Protein AF-A0A7S0XY64-F1 (afdb_monomer)

Solvent-accessible surface area (backbone atoms only — not comparable to full-atom values): 8458 Å² total; per-residue (Å²): 114,66,65,61,50,50,55,51,22,53,49,24,44,53,50,13,52,52,28,43,76,71,69,38,49,71,63,11,52,52,25,44,51,53,20,48,57,43,38,53,52,54,46,51,51,32,74,78,32,62,84,80,46,56,71,66,57,49,31,49,38,28,30,54,50,12,49,52,15,36,55,46,49,68,43,56,73,80,51,40,57,55,34,46,76,72,70,48,81,43,42,50,70,58,11,52,53,28,20,53,56,13,34,72,61,77,39,92,51,10,64,57,25,45,50,53,51,48,45,41,64,69,49,47,24,68,77,68,71,48,82,73,60,81,66,54,60,55,52,56,50,48,54,51,51,54,48,49,73,76,46,85,87,60,88,86,82,120

Nearest PDB structures (foldseek):
  8e0l-assembly1_C  TM=4.670E-01  e=6.189E-01  synthetic construct
  8e0o-assembly1_A  TM=4.838E-01  e=7.352E+00  synthetic construct

Foldseek 3Di:
DLVVLLVQLVVLQVVLVVCVVVVNNVSSVVSPLSSQVSLVVVVVVCVVPVVVDDLLVLLSSLQSLLVQLCVLVLDPPVVVVVCVVSVDDRDNVSSLVSLLVSLVSPHPCNVVSLVVLCCCVPPVCVVVVNDDDPCSVVSNVVSVVVVCVVDVDDPPPD

Structure (mmCIF, N/CA/C/O backbone):
data_AF-A0A7S0XY64-F1
#
_entry.id   AF-A0A7S0XY64-F1
#
loop_
_atom_site.group_PDB
_atom_site.id
_atom_site.type_symbol
_atom_site.label_atom_id
_atom_site.label_alt_id
_atom_site.label_comp_id
_atom_site.label_asym_id
_atom_site.label_entity_id
_atom_site.label_seq_id
_atom_site.pdbx_PDB_ins_code
_atom_site.Cartn_x
_atom_site.Cartn_y
_atom_site.Cartn_z
_atom_site.occupancy
_atom_site.B_iso_or_equiv
_atom_site.auth_seq_id
_atom_site.auth_comp_id
_atom_site.auth_asym_id
_atom_site.auth_atom_id
_atom_site.pdbx_PDB_model_num
ATOM 1 N N . ARG A 1 1 ? 1.138 -2.682 -21.059 1.00 71.38 1 ARG A N 1
ATOM 2 C CA . ARG A 1 1 ? -0.057 -3.383 -20.493 1.00 71.38 1 ARG A CA 1
ATOM 3 C C . ARG A 1 1 ? -0.042 -3.338 -18.967 1.00 71.38 1 ARG A C 1
ATOM 5 O O . ARG A 1 1 ? -1.095 -3.112 -18.395 1.00 71.38 1 ARG A O 1
ATOM 12 N N . ILE A 1 2 ? 1.126 -3.501 -18.333 1.00 83.12 2 ILE A N 1
ATOM 13 C CA . ILE A 1 2 ? 1.306 -3.426 -16.873 1.00 83.12 2 ILE A CA 1
ATOM 14 C C . ILE A 1 2 ? 0.994 -2.023 -16.322 1.00 83.12 2 ILE A C 1
ATOM 16 O O . ILE A 1 2 ? 0.366 -1.922 -15.275 1.00 83.12 2 ILE A O 1
ATOM 20 N N . ASP A 1 3 ? 1.323 -0.955 -17.060 1.00 83.62 3 ASP A N 1
ATOM 21 C CA . ASP A 1 3 ? 1.037 0.432 -16.647 1.00 83.62 3 ASP A CA 1
ATOM 22 C C . ASP A 1 3 ? -0.462 0.659 -16.411 1.00 83.62 3 ASP A C 1
ATOM 24 O O . ASP A 1 3 ? -0.868 1.189 -15.383 1.00 83.62 3 ASP A O 1
ATOM 28 N N . TYR A 1 4 ? -1.302 0.178 -17.335 1.00 86.44 4 TYR A N 1
AT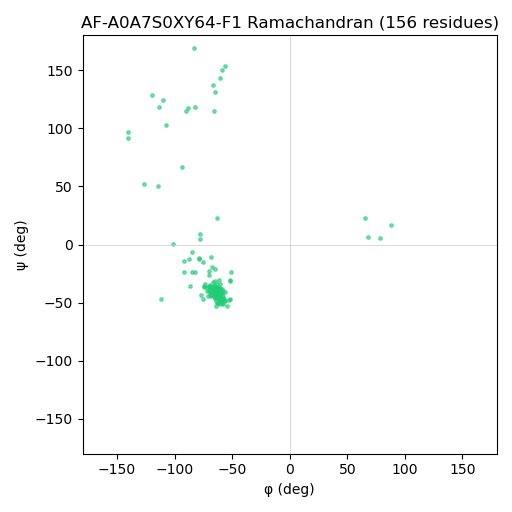OM 29 C CA . TYR A 1 4 ? -2.760 0.257 -17.214 1.00 86.44 4 TYR A CA 1
ATOM 30 C C . TYR A 1 4 ? -3.278 -0.489 -15.976 1.00 86.44 4 TYR A C 1
ATOM 32 O O . TYR A 1 4 ? -4.155 0.012 -15.275 1.00 86.44 4 TYR A O 1
ATOM 40 N N . THR A 1 5 ? -2.722 -1.669 -15.691 1.00 86.75 5 THR A N 1
ATOM 41 C CA . THR A 1 5 ? -3.076 -2.457 -14.503 1.00 86.75 5 THR A CA 1
ATOM 42 C C . THR A 1 5 ? -2.779 -1.687 -13.219 1.00 86.75 5 THR A C 1
ATOM 44 O O . THR A 1 5 ? -3.583 -1.711 -12.290 1.00 86.75 5 THR A O 1
ATOM 47 N N . LEU A 1 6 ? -1.655 -0.973 -13.178 1.00 85.56 6 LEU A N 1
ATOM 48 C CA . LEU A 1 6 ? -1.262 -0.181 -12.018 1.00 85.56 6 LEU A CA 1
ATOM 49 C C . LEU A 1 6 ? -2.139 1.056 -11.829 1.00 85.56 6 LEU A C 1
ATOM 51 O O . LEU A 1 6 ? -2.645 1.279 -10.735 1.00 85.56 6 LEU A O 1
ATOM 55 N N . VAL A 1 7 ? -2.419 1.784 -12.912 1.00 88.62 7 VAL A N 1
ATOM 56 C CA . VAL A 1 7 ? -3.343 2.929 -12.883 1.00 88.62 7 VAL A CA 1
ATOM 57 C C . VAL A 1 7 ? -4.745 2.491 -12.441 1.00 88.62 7 VAL A C 1
ATOM 59 O O . VAL A 1 7 ? -5.416 3.190 -11.684 1.00 88.62 7 VAL A O 1
ATOM 62 N N . SER A 1 8 ? -5.191 1.308 -12.869 1.00 87.06 8 SER A N 1
ATOM 63 C CA . SER A 1 8 ? -6.441 0.707 -12.394 1.00 87.06 8 SER A CA 1
ATOM 64 C C . SER A 1 8 ? -6.399 0.374 -10.899 1.00 87.06 8 SER A C 1
ATOM 66 O O . SER A 1 8 ? -7.406 0.572 -10.216 1.00 87.06 8 SER A O 1
ATOM 68 N N . ALA A 1 9 ? -5.268 -0.106 -10.378 1.00 88.06 9 ALA A N 1
ATOM 69 C CA . ALA A 1 9 ? -5.102 -0.381 -8.953 1.00 88.06 9 ALA A CA 1
ATOM 70 C C . ALA A 1 9 ? -5.180 0.908 -8.115 1.00 88.06 9 ALA A C 1
ATOM 72 O O . ALA A 1 9 ? -5.931 0.949 -7.138 1.00 88.06 9 ALA A O 1
ATOM 73 N N . ASP A 1 10 ? -4.509 1.980 -8.549 1.00 85.88 10 ASP A N 1
ATOM 74 C CA . ASP A 1 10 ? -4.583 3.306 -7.919 1.00 85.88 10 ASP A CA 1
ATOM 75 C C . ASP A 1 10 ? -6.015 3.867 -7.948 1.00 85.88 10 ASP A C 1
ATOM 77 O O . ASP A 1 10 ? -6.518 4.391 -6.950 1.00 85.88 10 ASP A O 1
ATOM 81 N N . ALA A 1 11 ? -6.728 3.693 -9.066 1.00 88.50 11 ALA A N 1
ATOM 82 C CA . ALA A 1 11 ? -8.127 4.096 -9.181 1.00 88.50 11 ALA A CA 1
ATOM 83 C C . ALA A 1 11 ? -9.036 3.324 -8.208 1.00 88.50 11 ALA A C 1
ATOM 85 O O . ALA A 1 11 ? -9.950 3.907 -7.619 1.00 88.50 11 ALA A O 1
ATOM 86 N N . HIS A 1 12 ? -8.780 2.030 -7.987 1.00 88.94 12 HIS A N 1
ATOM 87 C CA . HIS A 1 12 ? -9.489 1.253 -6.970 1.00 88.94 12 HIS A CA 1
ATOM 88 C C . HIS A 1 12 ? -9.167 1.726 -5.549 1.00 88.94 12 HIS A C 1
ATOM 90 O O . HIS A 1 12 ? -10.085 1.781 -4.731 1.00 88.94 12 HIS A O 1
ATOM 96 N N . LEU A 1 13 ? -7.927 2.128 -5.253 1.00 86.94 13 LEU A N 1
ATOM 97 C CA . LEU A 1 13 ? -7.563 2.730 -3.965 1.00 86.94 13 LEU A CA 1
ATOM 98 C C . LEU A 1 13 ? -8.300 4.052 -3.728 1.00 86.94 13 LEU A C 1
ATOM 100 O O . LEU A 1 13 ? -8.959 4.212 -2.701 1.00 86.94 13 LEU A O 1
ATOM 104 N N . MET A 1 14 ? -8.270 4.969 -4.696 1.00 88.44 14 MET A N 1
ATOM 105 C CA . MET A 1 14 ? -9.003 6.239 -4.622 1.00 88.44 14 MET A CA 1
ATOM 106 C C . MET A 1 14 ? -10.512 6.010 -4.497 1.00 88.44 14 MET A C 1
ATOM 108 O O . MET A 1 14 ? -11.185 6.632 -3.672 1.00 88.44 14 MET A O 1
ATOM 112 N N . GLY A 1 15 ? -11.044 5.064 -5.272 1.00 86.19 15 GLY A N 1
ATOM 113 C CA . GLY A 1 15 ? -12.432 4.636 -5.181 1.00 86.19 15 GLY A CA 1
ATOM 114 C C . GLY A 1 15 ? -12.765 4.070 -3.803 1.00 86.19 15 GLY A C 1
ATOM 115 O O . GLY A 1 15 ? -13.818 4.381 -3.257 1.00 86.19 15 GLY A O 1
ATOM 116 N N . ALA A 1 16 ? -11.882 3.272 -3.204 1.00 87.81 16 ALA A N 1
ATOM 117 C CA . ALA A 1 16 ? -12.069 2.758 -1.855 1.00 87.81 16 ALA A CA 1
ATOM 118 C C . ALA A 1 16 ? -12.067 3.873 -0.810 1.00 87.81 16 ALA A C 1
ATOM 120 O O . ALA A 1 16 ? -12.968 3.909 0.025 1.00 87.81 16 ALA A O 1
ATOM 121 N N . MET A 1 17 ? -11.108 4.800 -0.884 1.00 87.50 17 MET A N 1
ATOM 122 C CA . MET A 1 17 ? -11.040 5.964 0.003 1.00 87.50 17 MET A CA 1
ATOM 123 C C . MET A 1 17 ? -12.335 6.769 -0.060 1.00 87.50 17 MET A C 1
ATOM 125 O O . MET A 1 17 ? -12.944 7.033 0.974 1.00 87.50 17 MET A O 1
ATOM 129 N N . MET A 1 18 ? -12.810 7.073 -1.270 1.00 88.94 18 MET A N 1
ATOM 130 C CA . MET A 1 18 ? -14.065 7.793 -1.469 1.00 88.94 18 MET A CA 1
ATOM 131 C C . MET A 1 18 ? -15.259 7.030 -0.878 1.00 88.94 18 MET A C 1
ATOM 133 O O . MET A 1 18 ? -16.079 7.611 -0.175 1.00 88.94 18 MET A O 1
ATOM 137 N N . GLN A 1 19 ? -15.350 5.716 -1.101 1.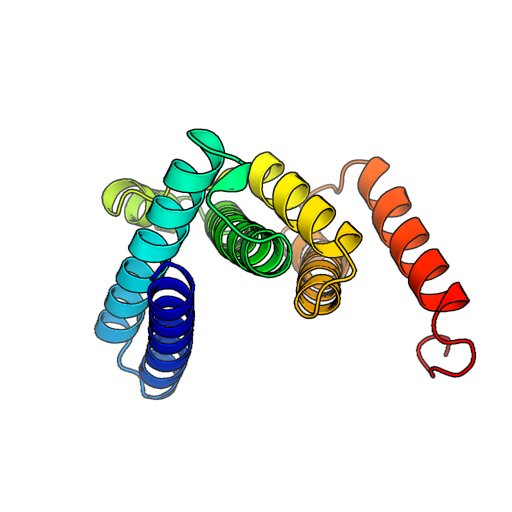00 87.19 19 GLN A N 1
ATOM 138 C CA . GLN A 1 19 ? -16.439 4.896 -0.554 1.00 87.19 19 GLN A CA 1
ATOM 139 C C . GLN A 1 19 ? -16.405 4.819 0.977 1.00 87.19 19 GLN A C 1
ATOM 141 O O . GLN A 1 19 ? -17.461 4.849 1.603 1.00 87.19 19 GLN A O 1
ATOM 146 N N . MET A 1 20 ? -15.221 4.766 1.590 1.00 85.12 20 MET A N 1
ATOM 147 C CA . MET A 1 20 ? -15.080 4.789 3.048 1.00 85.12 20 MET A CA 1
ATOM 148 C C . MET A 1 20 ? -15.473 6.145 3.643 1.00 85.12 20 MET A C 1
ATOM 150 O O . MET A 1 20 ? -16.179 6.171 4.649 1.00 85.12 20 MET A O 1
ATOM 154 N N . ILE A 1 21 ? -15.087 7.258 3.006 1.00 87.56 21 ILE A N 1
ATOM 155 C CA . ILE A 1 21 ? -15.487 8.616 3.421 1.00 87.56 21 ILE A CA 1
ATOM 156 C C . ILE A 1 21 ? -17.009 8.779 3.345 1.00 87.56 21 ILE A C 1
ATOM 158 O O . ILE A 1 21 ? -17.620 9.341 4.249 1.00 87.56 21 ILE A O 1
ATOM 162 N N . LEU A 1 22 ? -17.635 8.240 2.297 1.00 88.31 22 LEU A N 1
ATOM 163 C CA . LEU A 1 22 ? -19.086 8.277 2.096 1.00 88.31 22 LEU A CA 1
ATOM 164 C C . LEU A 1 22 ? -19.860 7.243 2.944 1.00 88.31 22 LEU A C 1
ATOM 166 O O . LEU A 1 22 ? -21.052 7.041 2.721 1.00 88.31 22 LEU A O 1
ATOM 170 N N . GLY A 1 23 ? -19.210 6.555 3.890 1.00 85.38 23 GLY A N 1
ATOM 171 C CA . GLY A 1 23 ? -19.849 5.599 4.808 1.00 85.38 23 GLY A CA 1
ATOM 172 C C . GLY A 1 23 ? -20.159 4.219 4.210 1.00 85.38 23 GLY A C 1
ATOM 173 O O . GLY A 1 23 ? -20.763 3.373 4.867 1.00 85.38 23 GLY A O 1
ATOM 174 N N . SER A 1 24 ? -19.730 3.946 2.976 1.00 88.31 24 SER A N 1
ATOM 175 C CA . SER A 1 24 ? -19.920 2.668 2.275 1.00 88.31 24 SER A CA 1
ATOM 176 C C . SER A 1 24 ? -18.724 1.725 2.466 1.00 88.31 24 SER A C 1
ATOM 178 O O . SER A 1 24 ? -18.011 1.376 1.521 1.00 88.31 24 SER A O 1
ATOM 180 N N . TYR A 1 25 ? -18.514 1.269 3.703 1.00 84.19 25 TYR A N 1
ATOM 181 C CA . TYR A 1 25 ? -17.327 0.497 4.104 1.00 84.19 25 TYR A CA 1
ATOM 182 C C . TYR A 1 25 ? -17.160 -0.841 3.376 1.00 84.19 25 TYR A C 1
ATOM 184 O O . TYR A 1 25 ? -16.049 -1.186 2.991 1.00 84.19 25 TYR A O 1
ATOM 192 N N . VAL A 1 26 ? -18.247 -1.581 3.129 1.00 85.69 26 VAL A N 1
ATOM 193 C CA . VAL A 1 26 ? -18.185 -2.884 2.435 1.00 85.69 26 VAL A CA 1
ATOM 194 C C . VAL A 1 26 ? -17.686 -2.717 0.998 1.00 85.69 26 VAL A C 1
ATOM 196 O O . VAL A 1 26 ? -16.832 -3.469 0.533 1.00 85.69 26 VAL A O 1
ATOM 199 N N . LYS A 1 27 ? -18.175 -1.686 0.300 1.00 81.12 27 LYS A N 1
ATOM 200 C CA . LYS A 1 27 ? -17.747 -1.364 -1.065 1.00 81.12 27 LYS A CA 1
ATOM 201 C C . LYS A 1 27 ? -16.313 -0.832 -1.089 1.00 81.12 27 LYS A C 1
ATOM 203 O O . LYS A 1 27 ? -15.554 -1.168 -1.996 1.00 81.12 27 LYS A O 1
ATOM 208 N N . GLY A 1 28 ? -15.928 -0.069 -0.064 1.00 86.00 28 GLY A N 1
ATOM 209 C CA . GLY A 1 28 ? -14.540 0.325 0.176 1.00 86.00 28 GLY A CA 1
ATOM 210 C C . GLY A 1 28 ? -13.614 -0.883 0.335 1.00 86.00 28 GLY A C 1
ATOM 211 O O . GLY A 1 28 ? -12.630 -1.000 -0.390 1.00 86.00 28 GLY A O 1
ATOM 212 N N . ALA A 1 29 ? -13.974 -1.831 1.202 1.00 84.06 29 ALA A N 1
ATOM 213 C CA . ALA A 1 29 ? -13.222 -3.063 1.428 1.00 84.06 29 ALA A CA 1
ATOM 214 C C . ALA A 1 29 ? -13.117 -3.936 0.164 1.00 84.06 29 ALA A C 1
ATOM 216 O O . ALA A 1 29 ? -12.057 -4.495 -0.117 1.00 84.06 29 ALA A O 1
ATOM 217 N N . TRP A 1 30 ? -14.183 -4.014 -0.641 1.00 85.94 30 TRP A N 1
ATOM 218 C CA . TRP A 1 30 ? -14.149 -4.720 -1.925 1.00 85.94 30 TRP A CA 1
ATOM 219 C C . TRP A 1 30 ? -13.157 -4.088 -2.908 1.00 85.94 30 TRP A C 1
ATOM 221 O O . TRP A 1 30 ? -12.353 -4.790 -3.521 1.00 85.94 30 TRP A O 1
ATOM 231 N N . ASN A 1 31 ? -13.167 -2.759 -3.024 1.00 86.88 31 ASN A N 1
ATOM 232 C CA . ASN A 1 31 ? -12.218 -2.030 -3.866 1.00 86.88 31 ASN A CA 1
ATOM 233 C C . ASN A 1 31 ? -10.771 -2.170 -3.368 1.00 86.88 31 ASN A C 1
ATOM 235 O O . ASN A 1 31 ? -9.865 -2.338 -4.180 1.00 86.88 31 ASN A O 1
ATOM 239 N N . ILE A 1 32 ? -10.554 -2.184 -2.050 1.00 87.00 32 ILE A N 1
ATOM 240 C CA . ILE A 1 32 ? -9.247 -2.478 -1.442 1.00 87.00 32 ILE A CA 1
ATOM 241 C C . ILE A 1 32 ? -8.746 -3.862 -1.869 1.00 87.00 32 ILE A C 1
ATOM 243 O O . ILE A 1 32 ? -7.603 -4.000 -2.307 1.00 87.00 32 ILE A O 1
ATOM 247 N N . ARG A 1 33 ? -9.605 -4.886 -1.797 1.00 86.12 33 ARG A N 1
ATOM 248 C CA . ARG A 1 33 ? -9.262 -6.243 -2.246 1.00 86.12 33 ARG A CA 1
ATOM 249 C C . ARG A 1 33 ? -8.910 -6.269 -3.735 1.00 86.12 33 ARG A C 1
ATOM 251 O O . ARG A 1 33 ? -7.951 -6.938 -4.116 1.00 86.12 33 ARG A O 1
ATOM 258 N N . ALA A 1 34 ? -9.665 -5.551 -4.566 1.00 87.31 34 ALA A N 1
ATOM 259 C CA . ALA A 1 34 ? -9.391 -5.456 -5.997 1.00 87.31 34 ALA A CA 1
ATOM 260 C C . ALA A 1 34 ? -8.010 -4.836 -6.266 1.00 87.31 34 ALA A C 1
ATOM 262 O O . ALA A 1 34 ? -7.220 -5.425 -7.001 1.00 87.31 34 ALA A O 1
ATOM 263 N N . ALA A 1 35 ? -7.679 -3.719 -5.611 1.00 88.94 35 ALA A N 1
ATOM 264 C CA . ALA A 1 35 ? -6.366 -3.086 -5.731 1.00 88.94 35 ALA A CA 1
ATOM 265 C C . ALA A 1 35 ? -5.228 -4.042 -5.334 1.00 88.94 35 ALA A C 1
ATOM 267 O O . ALA A 1 35 ? -4.271 -4.213 -6.089 1.00 88.94 35 ALA A O 1
ATOM 268 N N . TRP A 1 36 ? -5.356 -4.735 -4.197 1.00 88.94 36 TRP A N 1
ATOM 269 C CA . TRP A 1 36 ? -4.365 -5.721 -3.756 1.00 88.94 36 TRP A CA 1
ATOM 270 C C . TRP A 1 36 ? -4.141 -6.846 -4.766 1.00 88.94 36 TRP A C 1
ATOM 272 O O . TRP A 1 36 ? -2.997 -7.209 -5.041 1.00 88.94 36 TRP A O 1
ATOM 282 N N . SER A 1 37 ? -5.216 -7.390 -5.342 1.00 87.94 37 SER A N 1
ATOM 283 C CA . SER A 1 37 ? -5.114 -8.462 -6.338 1.00 87.94 37 SER A CA 1
ATOM 284 C C . SER A 1 37 ? -4.315 -8.028 -7.569 1.00 87.94 37 SER A C 1
ATOM 286 O O . SER A 1 37 ? -3.618 -8.847 -8.162 1.00 87.94 37 SER A O 1
ATOM 288 N N . LEU A 1 38 ? -4.406 -6.753 -7.954 1.00 89.12 38 LEU A N 1
ATOM 289 C CA . LEU A 1 38 ? -3.655 -6.211 -9.083 1.00 89.12 38 LEU A CA 1
ATOM 290 C C . LEU A 1 38 ? -2.180 -6.001 -8.719 1.00 89.12 38 LEU A C 1
ATOM 292 O O . LEU A 1 38 ? -1.310 -6.456 -9.461 1.00 89.12 38 LEU A O 1
ATOM 296 N N . TYR A 1 39 ? -1.885 -5.387 -7.567 1.00 89.44 39 TYR A N 1
ATOM 297 C CA . TYR A 1 39 ? -0.498 -5.192 -7.123 1.00 89.44 39 TYR A CA 1
ATOM 298 C C . TYR A 1 39 ? 0.240 -6.511 -6.912 1.00 89.44 39 TYR A C 1
ATOM 300 O O . TYR A 1 39 ? 1.355 -6.664 -7.404 1.00 89.44 39 TYR A O 1
ATOM 308 N N . SER A 1 40 ? -0.379 -7.473 -6.225 1.00 89.31 40 SER A N 1
ATOM 309 C CA . SER A 1 40 ? 0.218 -8.794 -5.988 1.00 89.31 40 SER A CA 1
ATOM 310 C C . SER A 1 40 ? 0.473 -9.556 -7.293 1.00 89.31 40 SER A C 1
ATOM 312 O O . SER A 1 40 ? 1.525 -10.174 -7.435 1.00 89.31 40 SER A O 1
ATOM 314 N N . GLY A 1 41 ? -0.417 -9.445 -8.287 1.00 89.06 41 GLY A N 1
ATOM 315 C CA . GLY A 1 41 ? -0.211 -10.039 -9.611 1.00 89.06 41 GLY A CA 1
ATOM 316 C C . GLY A 1 41 ? 0.973 -9.434 -10.374 1.00 89.06 41 GLY A C 1
ATOM 317 O O . GLY A 1 41 ? 1.787 -10.162 -10.947 1.00 89.06 41 GLY A O 1
ATOM 318 N N . VAL A 1 42 ? 1.117 -8.104 -10.355 1.00 89.31 42 VAL A N 1
ATOM 319 C CA . VAL A 1 42 ? 2.270 -7.433 -10.986 1.00 89.31 42 VAL A CA 1
ATOM 320 C C . VAL A 1 42 ? 3.565 -7.726 -10.222 1.00 89.31 42 VAL A C 1
ATOM 322 O O . VAL A 1 42 ? 4.612 -7.913 -10.841 1.00 89.31 42 VAL A O 1
ATOM 325 N N . PHE A 1 43 ? 3.502 -7.821 -8.894 1.00 90.19 43 PHE A N 1
ATOM 326 C CA . PHE A 1 43 ? 4.644 -8.191 -8.061 1.00 90.19 43 PHE A CA 1
ATOM 327 C C . PHE A 1 43 ? 5.134 -9.615 -8.349 1.00 90.19 43 PHE A C 1
ATOM 329 O O . PHE A 1 43 ? 6.328 -9.800 -8.557 1.00 90.19 43 PHE A O 1
ATOM 336 N N . ALA A 1 44 ? 4.230 -10.592 -8.473 1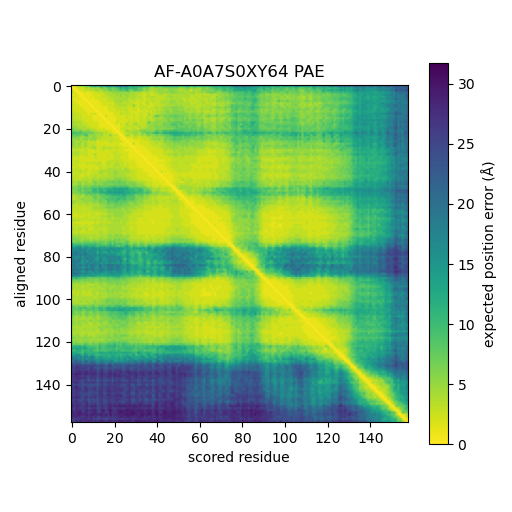.00 89.12 44 ALA A N 1
ATOM 337 C CA . ALA A 1 44 ? 4.590 -11.958 -8.861 1.00 89.12 44 ALA A CA 1
ATOM 338 C C . ALA A 1 44 ? 5.240 -12.002 -10.256 1.00 89.12 44 ALA A C 1
ATOM 340 O O . ALA A 1 44 ? 6.295 -12.603 -10.437 1.00 89.12 44 ALA A O 1
ATOM 341 N N . THR A 1 45 ? 4.677 -11.262 -11.220 1.00 88.69 45 THR A N 1
ATOM 342 C CA . THR A 1 45 ? 5.248 -11.148 -12.577 1.00 88.69 45 THR A CA 1
ATOM 343 C C . THR A 1 45 ? 6.678 -10.597 -12.545 1.00 88.69 45 THR A C 1
ATOM 345 O O . THR A 1 45 ? 7.541 -11.037 -13.302 1.00 88.69 45 THR A O 1
ATOM 348 N N . ARG A 1 46 ? 6.947 -9.632 -11.659 1.00 86.94 46 ARG A N 1
ATOM 349 C CA . ARG A 1 46 ? 8.285 -9.068 -11.455 1.00 86.94 46 ARG A CA 1
ATOM 350 C C . ARG A 1 46 ? 9.255 -10.076 -10.836 1.00 86.94 46 ARG A C 1
ATOM 352 O O . ARG A 1 46 ? 10.426 -10.058 -11.203 1.00 86.94 46 ARG A O 1
ATOM 359 N N . GLU A 1 47 ? 8.813 -10.888 -9.875 1.00 86.75 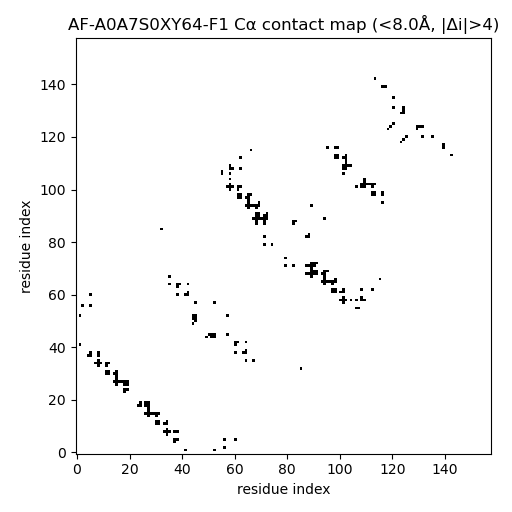47 GLU A N 1
ATOM 360 C CA . GLU A 1 47 ? 9.669 -11.917 -9.266 1.00 86.75 47 GLU A CA 1
ATOM 361 C C . GLU A 1 47 ? 10.054 -13.001 -10.277 1.00 86.75 47 GLU A C 1
ATOM 363 O O . GLU A 1 47 ? 11.199 -13.446 -10.287 1.00 86.75 47 GLU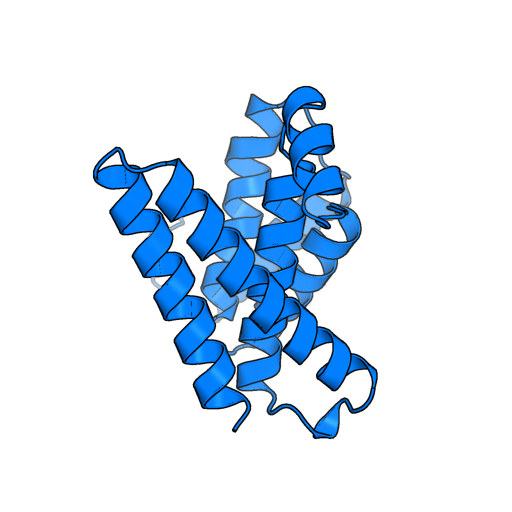 A O 1
ATOM 368 N N . GLU A 1 48 ? 9.137 -13.367 -11.173 1.00 87.94 48 GLU A N 1
ATOM 369 C CA . GLU A 1 48 ? 9.404 -14.312 -12.262 1.00 87.94 48 GLU A CA 1
ATOM 370 C C . GLU A 1 48 ? 10.302 -13.714 -13.354 1.00 87.94 48 GLU A C 1
ATOM 372 O O . GLU A 1 48 ? 11.185 -14.390 -13.884 1.00 87.94 48 GLU A O 1
ATOM 377 N N . SER A 1 49 ? 10.092 -12.442 -13.703 1.00 87.56 49 SER A N 1
ATOM 378 C CA . SER A 1 49 ? 10.866 -11.748 -14.729 1.00 87.56 49 SER A CA 1
ATOM 379 C C . SER A 1 49 ? 11.154 -10.301 -14.317 1.00 87.56 49 SER A C 1
ATOM 381 O O . SER A 1 49 ? 10.336 -9.403 -14.554 1.00 87.56 49 SER A O 1
ATOM 383 N N . PRO A 1 50 ? 12.341 -10.032 -13.740 1.00 78.12 50 PRO A N 1
ATOM 384 C CA . PRO A 1 50 ? 12.704 -8.697 -13.279 1.00 78.12 50 PRO A CA 1
ATOM 385 C C . PRO A 1 50 ? 12.620 -7.653 -14.395 1.00 78.12 50 PRO A C 1
ATOM 387 O O . PRO A 1 50 ? 12.101 -6.558 -14.178 1.00 78.12 50 PRO A O 1
ATOM 390 N N . ASP A 1 51 ? 13.057 -8.007 -15.604 1.00 84.38 51 ASP A N 1
ATOM 391 C CA . ASP A 1 51 ? 13.136 -7.104 -16.756 1.00 84.38 51 ASP A CA 1
ATOM 392 C C . ASP A 1 51 ? 11.795 -6.858 -17.457 1.00 84.38 51 ASP A C 1
ATOM 394 O O . ASP A 1 51 ? 11.678 -5.912 -18.234 1.00 84.38 51 ASP A O 1
ATOM 398 N N . ALA A 1 52 ? 10.754 -7.633 -17.136 1.00 84.50 52 ALA A N 1
ATOM 399 C CA . ALA A 1 52 ? 9.415 -7.432 -17.690 1.00 84.50 52 ALA A CA 1
ATOM 400 C C . ALA A 1 52 ? 8.724 -6.163 -17.159 1.00 84.50 52 ALA A C 1
ATOM 402 O O . ALA A 1 52 ? 7.814 -5.636 -17.802 1.00 84.50 52 ALA A O 1
ATOM 403 N N . VAL A 1 53 ? 9.142 -5.665 -15.989 1.00 85.69 53 VAL A N 1
ATOM 404 C CA . VAL A 1 53 ? 8.567 -4.473 -15.351 1.00 85.69 53 VAL A CA 1
ATOM 405 C C . VAL A 1 53 ? 9.575 -3.318 -15.411 1.00 85.69 53 VAL A C 1
ATOM 407 O O . VAL A 1 53 ? 10.684 -3.479 -14.903 1.00 85.69 53 VAL A O 1
ATOM 410 N N . PRO A 1 54 ? 9.228 -2.146 -15.973 1.00 86.44 54 PRO A N 1
ATOM 411 C CA . PRO A 1 54 ? 10.077 -0.952 -15.956 1.00 86.44 54 PRO A CA 1
ATOM 412 C C . PRO A 1 54 ? 10.440 -0.478 -14.543 1.00 86.44 54 PRO A C 1
ATOM 414 O O . PRO A 1 54 ? 9.636 -0.616 -13.623 1.00 86.44 54 PRO A O 1
ATOM 417 N N . ALA A 1 55 ? 11.612 0.144 -14.371 1.00 81.81 55 ALA A N 1
ATOM 418 C CA . ALA A 1 55 ? 12.112 0.604 -13.067 1.00 81.81 55 ALA A CA 1
ATOM 419 C C . ALA A 1 55 ? 11.115 1.498 -12.301 1.00 81.81 55 ALA A C 1
ATOM 421 O O . ALA A 1 55 ? 10.800 1.202 -11.147 1.00 81.81 55 ALA A O 1
ATOM 422 N N . HIS A 1 56 ? 10.536 2.500 -12.970 1.00 81.06 56 HIS A N 1
ATOM 423 C CA . HIS A 1 56 ? 9.529 3.373 -12.366 1.00 81.06 56 HIS A CA 1
ATOM 424 C C . HIS A 1 56 ? 8.303 2.595 -11.866 1.00 81.06 56 HIS A C 1
ATOM 426 O O . HIS A 1 56 ? 7.866 2.828 -10.746 1.00 81.06 56 HIS A O 1
ATOM 432 N N . LEU A 1 57 ? 7.795 1.605 -12.618 1.00 86.75 57 LEU A N 1
ATOM 433 C CA . LEU A 1 57 ? 6.679 0.760 -12.171 1.00 86.75 57 LEU A CA 1
ATOM 434 C C . LEU A 1 57 ? 7.072 -0.164 -11.019 1.00 86.75 57 LEU A C 1
ATOM 436 O O . LEU A 1 57 ? 6.255 -0.402 -10.134 1.00 86.75 57 LEU A O 1
ATOM 440 N N . ARG A 1 58 ? 8.313 -0.673 -10.991 1.00 87.94 58 ARG A N 1
ATOM 441 C CA . ARG A 1 58 ? 8.807 -1.488 -9.866 1.00 87.94 58 ARG A CA 1
ATOM 442 C C . ARG A 1 58 ? 8.713 -0.704 -8.557 1.00 87.94 58 ARG A C 1
ATOM 444 O O . ARG A 1 58 ? 8.310 -1.283 -7.557 1.00 87.94 58 ARG A O 1
ATOM 451 N N . CYS A 1 59 ? 9.024 0.594 -8.581 1.00 87.00 59 CYS A N 1
ATOM 452 C CA . CYS A 1 59 ? 8.903 1.466 -7.414 1.00 87.00 59 CYS A CA 1
ATOM 453 C C . CYS A 1 59 ? 7.456 1.560 -6.903 1.00 87.00 59 CYS A C 1
ATOM 455 O O . CYS A 1 59 ? 7.228 1.413 -5.702 1.00 87.00 59 CYS A O 1
ATOM 457 N N . ILE A 1 60 ? 6.486 1.734 -7.807 1.00 89.62 60 ILE A N 1
ATOM 458 C CA . ILE A 1 60 ? 5.055 1.809 -7.465 1.00 89.62 60 ILE A CA 1
ATOM 459 C C . ILE A 1 60 ? 4.554 0.475 -6.905 1.00 89.62 60 ILE A C 1
ATOM 461 O O . ILE A 1 60 ? 3.825 0.442 -5.917 1.00 89.62 60 ILE A O 1
ATOM 465 N N . VAL A 1 61 ? 4.956 -0.638 -7.523 1.00 91.25 61 VAL A N 1
ATOM 466 C CA . VAL A 1 61 ? 4.570 -1.985 -7.087 1.00 91.25 61 VAL A CA 1
ATOM 467 C C . VAL A 1 61 ? 5.154 -2.290 -5.705 1.00 91.25 61 VAL A C 1
ATOM 469 O O . VAL A 1 61 ? 4.423 -2.757 -4.834 1.00 91.25 61 VAL A O 1
ATOM 472 N N . ASP A 1 62 ? 6.438 -1.992 -5.481 1.00 90.88 62 ASP A N 1
ATOM 473 C CA . ASP A 1 62 ? 7.100 -2.171 -4.183 1.00 90.88 62 ASP A CA 1
ATOM 474 C C . ASP A 1 62 ? 6.437 -1.315 -3.099 1.00 90.88 62 ASP A C 1
ATOM 476 O O . ASP A 1 62 ? 6.162 -1.810 -2.005 1.00 90.88 62 ASP A O 1
ATOM 480 N N . PHE A 1 63 ? 6.108 -0.060 -3.415 1.00 91.00 63 PHE A N 1
ATOM 481 C CA . PHE A 1 63 ? 5.359 0.811 -2.515 1.00 91.00 63 PHE A CA 1
ATOM 482 C C . PHE A 1 63 ? 3.976 0.244 -2.183 1.00 91.00 63 PHE A C 1
ATOM 484 O O . PHE A 1 63 ? 3.638 0.121 -1.008 1.00 91.00 63 PHE A O 1
ATOM 491 N N . GLY A 1 64 ? 3.185 -0.137 -3.190 1.00 90.25 64 GLY A N 1
ATOM 492 C CA . GLY A 1 64 ? 1.827 -0.649 -3.004 1.00 90.25 64 GLY A CA 1
ATOM 493 C C . GLY A 1 64 ? 1.800 -1.940 -2.186 1.00 90.25 64 GLY A C 1
ATOM 494 O O . GLY A 1 64 ? 1.094 -2.030 -1.181 1.00 90.25 64 GLY A O 1
ATOM 495 N N . VAL A 1 65 ? 2.619 -2.929 -2.556 1.00 91.38 65 VAL A N 1
ATOM 496 C CA . VAL A 1 65 ? 2.716 -4.199 -1.816 1.00 91.38 65 VAL A CA 1
ATOM 497 C C . VAL A 1 65 ? 3.266 -3.976 -0.407 1.00 91.38 65 VAL A C 1
ATOM 499 O O . VAL A 1 65 ? 2.757 -4.573 0.547 1.00 91.38 65 VAL A O 1
ATOM 502 N N . GLY A 1 66 ? 4.260 -3.097 -0.256 1.00 89.62 66 GLY A N 1
ATOM 503 C CA . GLY A 1 66 ? 4.823 -2.717 1.036 1.00 89.62 66 GLY A CA 1
ATOM 504 C C . GLY A 1 66 ? 3.798 -2.041 1.947 1.00 89.62 66 GLY A C 1
ATOM 505 O O . GLY A 1 66 ? 3.662 -2.428 3.106 1.00 89.62 66 GLY A O 1
ATOM 506 N N . MET A 1 67 ? 3.010 -1.102 1.416 1.00 90.00 67 MET A N 1
ATOM 507 C CA . MET A 1 67 ? 1.933 -0.419 2.136 1.00 90.00 67 MET A CA 1
ATOM 508 C C . MET A 1 67 ? 0.881 -1.408 2.634 1.00 90.00 67 MET A C 1
ATOM 510 O O . MET A 1 67 ? 0.528 -1.379 3.811 1.00 90.00 67 MET A O 1
ATOM 514 N N . PHE A 1 68 ? 0.390 -2.302 1.773 1.00 89.38 68 PHE A N 1
ATOM 515 C CA . PHE A 1 68 ? -0.614 -3.288 2.172 1.00 89.38 68 PHE A CA 1
ATOM 516 C C . PHE A 1 68 ? -0.096 -4.237 3.252 1.00 89.38 68 PHE A C 1
ATOM 518 O O . PHE A 1 68 ? -0.787 -4.462 4.246 1.00 89.38 68 PHE A O 1
ATOM 525 N N . ASN A 1 69 ? 1.131 -4.745 3.106 1.00 87.06 69 ASN A N 1
ATOM 526 C CA . ASN A 1 69 ? 1.754 -5.576 4.135 1.00 87.06 69 ASN A CA 1
ATOM 527 C C . ASN A 1 69 ? 1.916 -4.816 5.457 1.00 87.06 69 ASN A C 1
ATOM 529 O O . ASN A 1 69 ? 1.666 -5.387 6.518 1.00 87.06 69 ASN A O 1
ATOM 533 N N . LEU A 1 70 ? 2.276 -3.529 5.402 1.00 86.25 70 LEU A N 1
ATOM 534 C CA . LEU A 1 70 ? 2.414 -2.691 6.588 1.00 86.25 70 LEU A CA 1
ATOM 535 C C . LEU A 1 70 ? 1.071 -2.512 7.290 1.00 86.25 70 LEU A C 1
ATOM 537 O O . LEU A 1 70 ? 0.962 -2.819 8.473 1.00 86.25 70 LEU A O 1
ATOM 541 N N . VAL A 1 71 ? 0.042 -2.077 6.559 1.00 84.94 71 VAL A N 1
ATOM 542 C CA . VAL A 1 71 ? -1.309 -1.864 7.094 1.00 84.94 71 VAL A CA 1
ATOM 543 C C . VAL A 1 71 ? -1.836 -3.145 7.727 1.00 84.94 71 VAL A C 1
ATOM 545 O O . VAL A 1 71 ? -2.281 -3.109 8.869 1.00 84.94 71 VAL A O 1
ATOM 548 N N . VAL A 1 72 ? -1.725 -4.285 7.040 1.00 82.56 72 VAL A N 1
ATOM 549 C CA . VAL A 1 72 ? -2.174 -5.573 7.583 1.00 82.56 72 VAL A CA 1
ATOM 550 C C . VAL A 1 72 ? -1.372 -5.955 8.826 1.00 82.56 72 VAL A C 1
ATOM 552 O O . VAL A 1 72 ? -1.968 -6.398 9.798 1.00 82.56 72 VAL A O 1
ATOM 555 N N . SER A 1 73 ? -0.057 -5.724 8.854 1.00 80.94 73 SER A N 1
ATOM 556 C CA . SER A 1 73 ? 0.773 -6.031 10.030 1.00 80.94 73 SER A CA 1
ATOM 557 C C . SER A 1 73 ? 0.444 -5.197 11.275 1.00 80.94 73 SER A C 1
ATOM 559 O O . SER A 1 73 ? 0.785 -5.596 12.386 1.00 80.94 73 SER A O 1
ATOM 561 N N . LEU A 1 74 ? -0.202 -4.044 11.090 1.00 78.31 74 LEU A N 1
ATOM 562 C CA . LEU A 1 74 ? -0.616 -3.133 12.158 1.00 78.31 74 LEU A CA 1
ATOM 563 C C . LEU A 1 74 ? -2.039 -3.403 12.652 1.00 78.31 74 LEU A C 1
ATOM 565 O O . LEU A 1 74 ? -2.441 -2.871 13.687 1.00 78.31 74 LEU A O 1
ATOM 569 N N . LEU A 1 75 ? -2.817 -4.192 11.908 1.00 77.81 75 LEU A N 1
ATOM 570 C CA . LEU A 1 75 ? -4.177 -4.525 12.293 1.00 77.81 75 LEU A CA 1
ATOM 571 C C . LEU A 1 75 ? -4.171 -5.396 13.565 1.00 77.81 75 LEU A C 1
ATOM 573 O O . LEU A 1 75 ? -3.385 -6.341 13.665 1.00 77.81 75 LEU A O 1
ATOM 577 N N . PRO A 1 76 ? -5.075 -5.135 14.529 1.00 69.31 76 PRO A N 1
ATOM 578 C CA . PRO A 1 76 ? -5.264 -6.008 15.684 1.00 69.31 76 PRO A CA 1
ATOM 579 C C . PRO A 1 76 ? -5.588 -7.447 15.258 1.00 69.31 76 PRO A C 1
ATOM 581 O O . PRO A 1 76 ? -6.193 -7.666 14.207 1.00 69.31 76 PRO A O 1
ATOM 584 N N . SER A 1 77 ? -5.273 -8.432 16.104 1.00 64.31 77 SER A N 1
ATOM 585 C CA . SER A 1 77 ? -5.470 -9.867 15.819 1.00 64.31 77 SER A CA 1
ATOM 586 C C . SER A 1 77 ? -6.886 -10.237 15.359 1.00 64.31 77 SER A C 1
ATOM 588 O O . SER A 1 77 ? -7.046 -11.114 14.515 1.00 64.31 77 SER A O 1
ATOM 590 N N . THR A 1 78 ? -7.910 -9.516 15.818 1.00 59.12 78 THR A N 1
ATOM 591 C CA . THR A 1 78 ? -9.303 -9.675 15.368 1.00 59.12 78 THR A CA 1
ATOM 592 C C . THR A 1 78 ? -9.494 -9.367 13.877 1.00 59.12 78 THR A C 1
ATOM 594 O O . THR A 1 78 ? -10.262 -10.040 13.191 1.00 59.12 78 THR A O 1
ATOM 597 N N . PHE A 1 79 ? -8.787 -8.365 13.357 1.00 64.50 79 PHE A N 1
ATOM 598 C CA . PHE A 1 79 ? -8.828 -7.973 11.948 1.00 64.50 79 PHE A CA 1
ATOM 599 C C . PHE A 1 79 ? -7.864 -8.800 11.087 1.00 64.50 79 PHE A C 1
ATOM 601 O O . PHE A 1 79 ? -8.122 -8.972 9.896 1.00 64.50 79 PHE A O 1
ATOM 608 N N . LEU A 1 80 ? -6.807 -9.374 11.680 1.00 61.41 80 LEU A N 1
ATOM 609 C CA . LEU A 1 80 ? -5.917 -10.322 10.998 1.00 61.41 80 LEU A CA 1
ATOM 610 C C . LEU A 1 80 ? -6.665 -11.572 10.532 1.00 61.41 80 LEU A C 1
ATOM 612 O O . LEU A 1 80 ? -6.450 -12.011 9.409 1.00 61.41 80 LEU A O 1
ATOM 616 N N . THR A 1 81 ? -7.590 -12.105 11.332 1.00 60.56 81 THR A N 1
ATOM 617 C CA . THR A 1 81 ? -8.415 -13.258 10.936 1.00 60.56 81 THR A CA 1
ATOM 618 C C . THR A 1 81 ? -9.246 -12.948 9.689 1.00 60.56 81 THR A C 1
ATOM 620 O O . THR A 1 81 ? -9.346 -13.765 8.779 1.00 60.56 81 THR A O 1
ATOM 623 N N . ILE A 1 82 ? -9.803 -11.735 9.609 1.00 58.16 82 ILE A N 1
ATOM 624 C CA . ILE A 1 82 ? -10.576 -11.276 8.447 1.00 58.16 82 ILE A CA 1
ATOM 625 C C . ILE A 1 82 ? -9.648 -11.099 7.239 1.00 58.16 82 ILE A C 1
ATOM 627 O O . ILE A 1 82 ? -9.970 -11.553 6.145 1.00 58.16 82 ILE A O 1
ATOM 631 N N . ALA A 1 83 ? -8.474 -10.498 7.432 1.00 61.88 83 ALA A N 1
ATOM 632 C CA . ALA A 1 83 ? -7.479 -10.310 6.380 1.00 61.88 83 ALA A CA 1
ATOM 633 C C . ALA A 1 83 ? -6.976 -11.65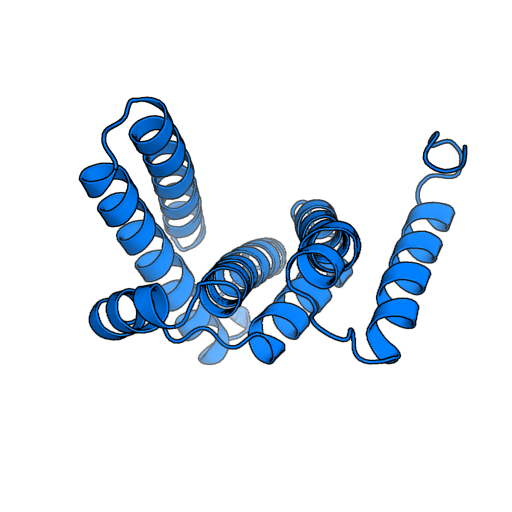8 5.819 1.00 61.88 83 ALA A C 1
ATOM 635 O O . ALA A 1 83 ? -6.943 -11.837 4.602 1.00 61.88 83 ALA A O 1
ATOM 636 N N . GLN A 1 84 ? -6.692 -12.636 6.683 1.00 64.88 84 GLN A N 1
ATOM 637 C CA . GLN A 1 84 ? -6.269 -13.989 6.308 1.00 64.88 84 GLN A CA 1
ATOM 638 C C . GLN A 1 84 ? -7.349 -14.742 5.527 1.00 64.88 84 GLN A C 1
ATOM 640 O O . GLN A 1 84 ? -7.047 -15.340 4.497 1.00 64.88 84 GLN A O 1
ATOM 645 N N . VAL A 1 85 ? -8.618 -14.650 5.943 1.00 54.22 85 VAL A N 1
ATOM 646 C CA . VAL A 1 85 ? -9.761 -15.206 5.189 1.00 54.22 85 VAL A CA 1
ATOM 647 C C . VAL A 1 85 ? -9.896 -14.548 3.809 1.00 54.22 85 VAL A C 1
ATOM 649 O O . VAL A 1 85 ? -10.316 -15.178 2.841 1.00 54.22 85 VAL A O 1
ATOM 652 N N . VAL A 1 86 ? -9.493 -13.285 3.688 1.00 57.34 86 VAL A N 1
ATOM 653 C CA . VAL A 1 86 ? -9.495 -12.527 2.434 1.00 57.34 86 VAL A CA 1
ATOM 654 C C . VAL A 1 86 ? -8.211 -12.795 1.608 1.00 57.34 86 VAL A C 1
ATOM 656 O O . VAL A 1 86 ? -8.164 -12.429 0.436 1.00 57.34 86 VAL A O 1
ATOM 659 N N . GLY A 1 87 ? -7.221 -13.531 2.121 1.00 62.22 87 GLY A N 1
ATOM 660 C CA . GLY A 1 87 ? -5.982 -13.875 1.405 1.00 62.22 87 GLY A CA 1
ATOM 661 C C . GLY A 1 87 ? -4.859 -12.843 1.556 1.00 62.22 87 GLY A C 1
ATOM 662 O O . GLY A 1 87 ? -3.908 -12.837 0.777 1.00 62.22 87 GLY A O 1
ATOM 663 N N . PHE A 1 88 ? -4.964 -11.958 2.545 1.00 64.62 88 PHE A N 1
ATOM 664 C CA . PHE A 1 88 ? -3.905 -11.042 2.943 1.00 64.62 88 PHE A CA 1
ATOM 665 C C . PHE A 1 88 ? -3.041 -11.697 4.024 1.00 64.62 88 PHE A C 1
ATOM 667 O O . PHE A 1 88 ? -3.505 -11.928 5.140 1.00 64.62 88 PHE A O 1
ATOM 674 N N . SER A 1 89 ? -1.775 -11.966 3.710 1.00 62.53 89 SER A N 1
ATOM 675 C CA . SER A 1 89 ? -0.765 -12.323 4.707 1.00 62.53 89 SER A CA 1
ATOM 676 C C . SER A 1 89 ? 0.169 -11.129 4.856 1.00 62.53 89 SER A C 1
ATOM 678 O O . SER A 1 89 ? 0.958 -10.857 3.958 1.00 62.53 89 SER A O 1
ATOM 680 N N . GLY A 1 90 ? 0.007 -10.356 5.931 1.00 68.75 90 GLY A N 1
ATOM 681 C CA . GLY A 1 90 ? 0.817 -9.164 6.174 1.00 68.75 90 GLY A CA 1
ATOM 682 C C . GLY A 1 90 ? 2.090 -9.505 6.934 1.00 68.75 90 GLY A C 1
ATOM 683 O O . GLY A 1 90 ? 2.013 -9.937 8.083 1.00 68.75 90 GLY A O 1
ATOM 684 N N . ASP A 1 91 ? 3.248 -9.269 6.321 1.00 79.44 91 ASP A N 1
ATOM 685 C CA . ASP A 1 91 ? 4.548 -9.358 6.988 1.00 79.44 91 ASP A CA 1
ATOM 686 C C . ASP A 1 91 ? 5.196 -7.971 7.079 1.00 79.44 91 ASP A C 1
ATOM 688 O O . ASP A 1 91 ? 5.532 -7.332 6.078 1.00 79.44 91 ASP A O 1
ATOM 692 N N . ARG A 1 92 ? 5.414 -7.515 8.316 1.00 81.19 92 ARG A N 1
ATOM 693 C CA . ARG A 1 92 ? 6.040 -6.223 8.605 1.00 81.19 92 ARG A CA 1
ATOM 694 C C . ARG A 1 92 ? 7.471 -6.126 8.074 1.00 81.19 92 ARG A C 1
ATOM 696 O O . ARG A 1 92 ? 7.869 -5.067 7.605 1.00 81.19 92 ARG A O 1
ATOM 703 N N . GLN A 1 93 ? 8.263 -7.193 8.133 1.00 82.38 93 GLN A N 1
ATOM 704 C CA . GLN A 1 93 ? 9.634 -7.169 7.618 1.00 82.38 93 GLN A CA 1
ATOM 705 C C . GLN A 1 93 ? 9.660 -7.088 6.093 1.00 82.38 93 GLN A C 1
ATOM 707 O O . GLN A 1 93 ? 10.525 -6.424 5.520 1.00 82.38 93 GLN A O 1
ATOM 712 N N . VAL A 1 94 ? 8.716 -7.750 5.422 1.00 85.75 94 VAL A N 1
ATOM 713 C CA . VAL A 1 94 ? 8.535 -7.612 3.971 1.00 85.75 94 VAL A CA 1
ATOM 714 C C . VAL A 1 94 ? 8.110 -6.186 3.638 1.00 85.75 94 VAL A C 1
ATOM 716 O O . VAL A 1 94 ? 8.716 -5.571 2.764 1.00 85.75 94 VAL A O 1
ATOM 719 N N . ALA A 1 95 ? 7.153 -5.628 4.384 1.00 86.81 95 ALA A N 1
ATOM 720 C CA . ALA A 1 95 ? 6.709 -4.250 4.210 1.00 86.81 95 ALA A CA 1
ATOM 721 C C . ALA A 1 95 ? 7.864 -3.248 4.284 1.00 86.81 95 ALA A C 1
ATOM 723 O O . ALA A 1 95 ? 8.060 -2.468 3.356 1.00 86.81 95 ALA A O 1
ATOM 724 N N . LEU A 1 96 ? 8.657 -3.302 5.358 1.00 85.31 96 LEU A N 1
ATOM 725 C CA . LEU A 1 96 ? 9.776 -2.382 5.557 1.00 85.31 96 LEU A CA 1
ATOM 726 C C . LEU A 1 96 ? 10.827 -2.525 4.452 1.00 85.31 96 LEU A C 1
ATOM 728 O O . LEU A 1 96 ? 11.246 -1.520 3.891 1.00 85.31 96 LEU A O 1
ATOM 732 N N . ARG A 1 97 ? 11.196 -3.756 4.069 1.00 89.00 97 ARG A N 1
ATOM 733 C CA . ARG A 1 97 ? 12.158 -3.982 2.976 1.00 89.00 97 ARG A CA 1
ATOM 734 C C . ARG A 1 97 ? 11.681 -3.408 1.643 1.00 89.00 97 ARG A C 1
ATOM 736 O O . ARG A 1 97 ? 12.469 -2.778 0.943 1.00 89.00 97 ARG A O 1
ATOM 743 N N . LEU A 1 98 ? 10.415 -3.623 1.284 1.00 88.81 98 LEU A N 1
ATOM 744 C CA . LEU A 1 98 ? 9.858 -3.122 0.025 1.00 88.81 98 LEU A CA 1
ATOM 745 C C . LEU A 1 98 ? 9.742 -1.594 0.021 1.00 88.81 98 LEU A C 1
ATOM 747 O O . LEU A 1 98 ? 10.100 -0.959 -0.969 1.00 88.81 98 LEU A O 1
ATOM 751 N N . LEU A 1 99 ? 9.315 -0.997 1.137 1.00 87.38 99 LEU A N 1
ATOM 752 C CA . LEU A 1 99 ? 9.220 0.457 1.270 1.00 87.38 99 LEU A CA 1
ATOM 753 C C . LEU A 1 99 ? 10.596 1.130 1.224 1.00 87.38 99 LEU A C 1
ATOM 755 O O . LEU A 1 99 ? 10.739 2.127 0.522 1.00 87.38 99 LEU A O 1
ATOM 759 N N . THR A 1 100 ? 11.615 0.564 1.880 1.00 85.81 100 THR A N 1
ATOM 760 C CA . THR A 1 100 ? 12.998 1.069 1.805 1.00 85.81 100 THR A CA 1
ATOM 761 C C . THR A 1 100 ? 13.555 0.967 0.384 1.00 85.81 100 THR A C 1
ATOM 763 O O . THR A 1 100 ? 14.108 1.926 -0.148 1.00 85.81 100 THR A O 1
ATOM 766 N N . ARG A 1 101 ? 13.326 -0.160 -0.298 1.00 85.69 101 ARG A N 1
ATOM 767 C CA . ARG A 1 101 ? 13.745 -0.326 -1.697 1.00 85.69 101 ARG A CA 1
ATOM 768 C C . ARG A 1 101 ? 13.071 0.686 -2.625 1.00 85.69 101 ARG A C 1
ATOM 770 O O . ARG A 1 101 ? 13.691 1.196 -3.554 1.00 85.69 101 ARG A O 1
ATOM 777 N N . SER A 1 102 ? 11.795 0.972 -2.382 1.00 86.88 102 SER A N 1
ATOM 778 C CA . SER A 1 102 ? 11.051 1.977 -3.133 1.00 86.88 102 SER A CA 1
ATOM 779 C C . SER A 1 102 ? 11.556 3.396 -2.830 1.00 86.88 102 SER A C 1
ATOM 781 O O . SER A 1 102 ? 11.710 4.183 -3.765 1.00 86.88 102 SER A O 1
ATOM 783 N N . SER A 1 103 ? 11.912 3.724 -1.581 1.00 84.81 103 SER A N 1
ATOM 784 C CA . SER A 1 103 ? 12.474 5.042 -1.239 1.00 84.81 103 SER A CA 1
ATOM 785 C C . SER A 1 103 ? 13.853 5.297 -1.853 1.00 84.81 103 SER A C 1
ATOM 787 O O . SER A 1 103 ? 14.150 6.426 -2.226 1.00 84.81 103 SER A O 1
ATOM 789 N N . GLU A 1 104 ? 14.671 4.260 -2.027 1.00 82.44 104 GLU A N 1
ATOM 790 C CA . GLU A 1 104 ? 16.007 4.369 -2.637 1.00 82.44 104 GLU A CA 1
ATOM 791 C C . GLU A 1 104 ? 15.968 4.454 -4.174 1.00 82.44 104 GLU A C 1
ATOM 793 O O . GLU A 1 104 ? 16.960 4.797 -4.811 1.00 82.44 104 GLU A O 1
ATOM 798 N N . SER A 1 105 ? 14.821 4.166 -4.799 1.00 76.75 105 SER A N 1
ATOM 799 C CA . SER A 1 105 ? 14.708 4.109 -6.263 1.00 76.75 105 SER A CA 1
ATOM 800 C C . SER A 1 105 ? 14.884 5.463 -6.967 1.00 76.75 105 SER A C 1
ATOM 802 O O . SER A 1 105 ? 15.149 5.491 -8.165 1.00 76.75 105 SER A O 1
ATOM 804 N N . GLY A 1 106 ? 14.720 6.586 -6.253 1.00 75.94 106 GLY A N 1
ATOM 805 C CA . GLY A 1 106 ? 14.781 7.937 -6.827 1.00 75.94 106 GLY A CA 1
ATOM 806 C C . GLY A 1 106 ? 13.629 8.285 -7.781 1.00 75.94 106 GLY A C 1
ATOM 807 O O . GLY A 1 106 ? 13.654 9.346 -8.402 1.00 75.94 106 GLY A O 1
ATOM 808 N N . GLU A 1 107 ? 12.631 7.409 -7.887 1.00 83.56 107 GLU A N 1
ATOM 809 C CA . GLU A 1 107 ? 11.446 7.559 -8.731 1.00 83.56 107 GLU A CA 1
ATOM 810 C C . GLU A 1 107 ? 10.368 8.411 -8.042 1.00 83.56 107 GLU A C 1
ATOM 812 O O . GLU A 1 107 ? 10.418 8.666 -6.840 1.00 83.56 107 GLU A O 1
ATOM 817 N N . PHE A 1 108 ? 9.329 8.807 -8.781 1.00 83.12 108 PHE A N 1
ATOM 818 C CA . PHE A 1 108 ? 8.250 9.671 -8.273 1.00 83.12 108 PHE A CA 1
ATOM 819 C C . PHE A 1 108 ? 7.590 9.183 -6.965 1.00 83.12 108 PHE A C 1
ATOM 821 O O . PHE A 1 108 ? 7.167 9.995 -6.146 1.00 83.12 108 PHE A O 1
ATOM 828 N N . TRP A 1 109 ? 7.520 7.865 -6.747 1.00 82.44 109 TRP A N 1
ATOM 829 C CA . TRP A 1 109 ? 6.892 7.269 -5.561 1.00 82.44 109 TRP A CA 1
ATOM 830 C C . TRP A 1 109 ? 7.833 7.111 -4.359 1.00 82.44 109 TRP A C 1
ATOM 832 O O . TRP A 1 109 ? 7.367 6.918 -3.237 1.00 82.44 109 TRP A O 1
ATOM 842 N N . ALA A 1 110 ? 9.142 7.281 -4.557 1.00 81.81 110 ALA A N 1
ATOM 843 C CA . ALA A 1 110 ? 10.147 7.229 -3.501 1.00 81.81 110 ALA A CA 1
ATOM 844 C C . ALA A 1 110 ? 9.850 8.141 -2.287 1.00 81.81 110 ALA A C 1
ATOM 846 O O . ALA A 1 110 ? 9.916 7.648 -1.154 1.00 81.81 110 ALA A O 1
ATOM 847 N N . PRO A 1 111 ? 9.472 9.431 -2.451 1.00 85.31 111 PRO A N 1
ATOM 848 C CA . PRO A 1 111 ? 9.130 10.281 -1.310 1.00 85.31 111 PRO A CA 1
ATOM 849 C C . PRO A 1 111 ? 7.884 9.800 -0.553 1.00 85.31 111 PRO A C 1
ATOM 851 O O . PRO A 1 111 ? 7.828 9.957 0.664 1.00 85.31 111 PRO A O 1
ATOM 854 N N . PHE A 1 112 ? 6.912 9.176 -1.228 1.00 85.94 112 PHE A N 1
ATOM 855 C CA . PHE A 1 112 ? 5.722 8.621 -0.573 1.00 85.94 112 PHE A CA 1
ATOM 856 C C . PHE A 1 112 ? 6.066 7.393 0.278 1.00 85.94 112 PHE A C 1
ATOM 858 O O . PHE A 1 112 ? 5.573 7.270 1.400 1.00 85.94 112 PHE A O 1
ATOM 865 N N . SER A 1 113 ? 6.958 6.526 -0.207 1.00 85.81 113 SER A N 1
ATOM 866 C CA . SER A 1 113 ? 7.495 5.395 0.563 1.00 85.81 113 SER A CA 1
ATOM 867 C C . SER A 1 113 ? 8.232 5.864 1.811 1.00 85.81 113 SER A C 1
ATOM 869 O O . SER A 1 113 ? 7.995 5.348 2.904 1.00 85.81 113 SER A O 1
ATOM 871 N N . ASN A 1 114 ? 9.067 6.896 1.668 1.00 84.06 114 ASN A N 1
ATOM 872 C CA . ASN A 1 114 ? 9.783 7.492 2.791 1.00 84.06 114 ASN A CA 1
ATOM 873 C C . ASN A 1 114 ? 8.823 8.138 3.805 1.00 84.06 114 ASN A C 1
ATOM 875 O O . ASN A 1 114 ? 8.963 7.939 5.009 1.00 84.06 114 ASN A O 1
ATOM 879 N N . LEU A 1 115 ? 7.797 8.853 3.332 1.00 85.19 115 LEU A N 1
ATOM 880 C CA . LEU A 1 115 ? 6.774 9.445 4.194 1.00 85.19 115 LEU A CA 1
ATOM 881 C C . LEU A 1 115 ? 6.007 8.375 4.983 1.00 85.19 115 LEU A C 1
ATOM 883 O O . LEU A 1 115 ? 5.749 8.555 6.172 1.00 85.19 115 LEU A O 1
ATOM 887 N N . LEU A 1 116 ? 5.671 7.249 4.349 1.00 85.94 116 LEU A N 1
ATOM 888 C CA . LEU A 1 116 ? 4.982 6.143 5.010 1.00 85.94 116 LEU A CA 1
ATOM 889 C C . LEU A 1 116 ? 5.862 5.475 6.077 1.00 85.94 116 LEU A C 1
ATOM 891 O O . LEU A 1 116 ? 5.374 5.180 7.169 1.00 85.94 116 LEU A O 1
ATOM 895 N N . LEU A 1 117 ? 7.155 5.283 5.797 1.00 82.38 117 LEU A N 1
ATOM 896 C CA . LEU A 1 117 ? 8.132 4.808 6.784 1.00 82.38 117 LEU A CA 1
ATOM 897 C C . LEU A 1 117 ? 8.262 5.784 7.958 1.00 82.38 117 LEU A C 1
ATOM 899 O O . LEU A 1 117 ? 8.227 5.363 9.114 1.00 82.38 117 LEU A O 1
ATOM 903 N N . LEU A 1 118 ? 8.359 7.085 7.679 1.00 82.00 118 LEU A N 1
ATOM 904 C CA . LEU A 1 118 ? 8.430 8.115 8.710 1.00 82.00 118 LEU A CA 1
ATOM 905 C C . LEU A 1 118 ? 7.180 8.090 9.588 1.00 82.00 118 LEU A C 1
ATOM 907 O O . LEU A 1 118 ? 7.292 8.073 10.811 1.00 82.00 118 LEU A O 1
ATOM 911 N N . TYR A 1 119 ? 5.992 8.034 8.987 1.00 82.69 119 TYR A N 1
ATOM 912 C CA . TYR A 1 119 ? 4.731 7.934 9.719 1.00 82.69 119 TYR A CA 1
ATOM 913 C C . TYR A 1 119 ? 4.678 6.672 10.590 1.00 82.69 119 TYR A C 1
ATOM 915 O O . TYR A 1 119 ? 4.274 6.729 11.753 1.00 82.69 119 TYR A O 1
ATOM 923 N N . PHE A 1 120 ? 5.158 5.541 10.067 1.00 82.44 120 PHE A N 1
ATOM 924 C CA . PHE A 1 120 ? 5.259 4.300 10.825 1.00 82.44 120 PHE A CA 1
ATOM 925 C C . PHE A 1 120 ? 6.134 4.444 12.076 1.00 82.44 120 PHE A C 1
ATOM 927 O O . PHE A 1 120 ? 5.691 4.108 13.174 1.00 82.44 120 PHE A O 1
ATOM 934 N N . TYR A 1 121 ? 7.340 4.995 11.948 1.00 77.56 121 TYR A N 1
ATOM 935 C CA . TYR A 1 121 ? 8.252 5.131 13.086 1.00 77.56 121 TYR A CA 1
ATOM 936 C C . TYR A 1 121 ? 7.857 6.237 14.069 1.00 77.56 121 TYR A C 1
ATOM 938 O O . TYR A 1 121 ? 8.051 6.072 15.271 1.00 77.56 121 TYR A O 1
ATOM 946 N N . THR A 1 122 ? 7.304 7.348 13.581 1.00 76.50 122 THR A N 1
ATOM 947 C CA . THR A 1 122 ? 7.007 8.531 14.409 1.00 76.50 122 THR A CA 1
ATOM 948 C C . THR A 1 122 ? 5.645 8.473 15.083 1.00 76.50 122 THR A C 1
ATOM 950 O O . THR A 1 122 ? 5.512 8.944 16.206 1.00 76.50 122 THR A O 1
ATOM 953 N N . GLN A 1 123 ? 4.633 7.909 14.422 1.00 75.00 123 GLN A N 1
ATOM 954 C CA . GLN A 1 123 ? 3.261 7.895 14.927 1.00 75.00 123 GLN A CA 1
ATOM 955 C C . GLN A 1 123 ? 2.820 6.487 15.309 1.00 75.00 123 GLN A C 1
ATOM 957 O O . GLN A 1 123 ? 2.279 6.288 16.392 1.00 75.00 123 GLN A O 1
ATOM 962 N N . LEU A 1 124 ? 3.050 5.483 14.461 1.00 74.06 124 LEU A N 1
ATOM 963 C CA . LEU A 1 124 ? 2.491 4.149 14.699 1.00 74.06 124 LEU A CA 1
ATOM 964 C C . LEU A 1 124 ? 3.260 3.368 15.772 1.00 74.06 124 LEU A C 1
ATOM 966 O O . LEU A 1 124 ? 2.625 2.792 16.650 1.00 74.06 124 LEU A O 1
ATOM 970 N N . CYS A 1 125 ? 4.596 3.381 15.767 1.00 71.56 125 CYS A N 1
ATOM 971 C CA . CYS A 1 125 ? 5.388 2.693 16.795 1.00 71.56 125 CYS A CA 1
ATOM 972 C C . CYS A 1 125 ? 5.092 3.192 18.225 1.00 71.56 125 CYS A C 1
ATOM 974 O O . CYS A 1 125 ? 4.824 2.342 19.079 1.00 71.56 125 CYS A O 1
ATOM 976 N N . PRO A 1 126 ? 5.061 4.513 18.510 1.00 67.44 126 PRO A N 1
ATOM 977 C CA . PRO A 1 126 ? 4.738 5.007 19.849 1.00 67.44 126 PRO A CA 1
ATOM 978 C C . PRO A 1 126 ? 3.295 4.714 20.262 1.00 67.44 126 PRO A C 1
ATOM 980 O O . PRO A 1 126 ? 3.063 4.263 21.380 1.00 67.44 126 PRO A O 1
ATOM 983 N N . ASN A 1 127 ? 2.327 4.912 19.359 1.00 71.81 127 ASN A N 1
ATOM 984 C CA . ASN A 1 127 ? 0.911 4.701 19.671 1.00 71.81 127 ASN A CA 1
ATOM 985 C C . ASN A 1 127 ? 0.546 3.217 19.852 1.00 71.81 127 ASN A C 1
ATOM 987 O O . ASN A 1 127 ? -0.408 2.908 20.561 1.00 71.81 127 ASN A O 1
ATOM 991 N N . LEU A 1 128 ? 1.292 2.298 19.230 1.00 66.81 128 LEU A N 1
ATOM 992 C CA . LEU A 1 128 ? 1.059 0.851 19.319 1.00 66.81 128 LEU A CA 1
ATOM 993 C C . LEU A 1 128 ? 2.021 0.134 20.283 1.00 66.81 128 LEU A C 1
ATOM 995 O O . LEU A 1 128 ? 1.931 -1.083 20.429 1.00 66.81 128 LEU A O 1
ATOM 999 N N . GLY A 1 129 ? 2.942 0.856 20.933 1.00 62.81 129 GLY A N 1
ATOM 1000 C CA . GLY A 1 129 ? 3.921 0.283 21.867 1.00 62.81 129 GLY A CA 1
ATOM 1001 C C . GLY A 1 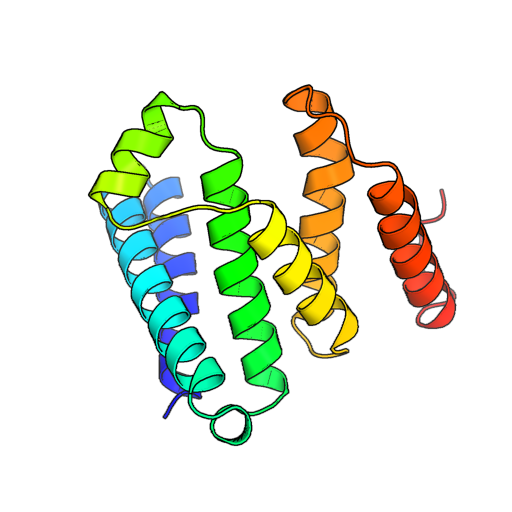129 ? 4.931 -0.669 21.213 1.00 62.81 129 GLY A C 1
ATOM 1002 O O . GLY A 1 129 ? 5.493 -1.535 21.882 1.00 62.81 129 GLY A O 1
ATOM 1003 N N . ILE A 1 130 ? 5.152 -0.543 19.902 1.00 65.00 130 ILE A N 1
ATOM 1004 C CA . ILE A 1 130 ? 6.064 -1.399 19.141 1.00 65.00 130 ILE A CA 1
ATOM 1005 C C . ILE A 1 130 ? 7.485 -0.857 19.317 1.00 65.00 130 ILE A C 1
ATOM 1007 O O . ILE A 1 130 ? 7.782 0.261 18.897 1.00 65.00 130 ILE A O 1
ATOM 1011 N N . SER A 1 131 ? 8.391 -1.654 19.889 1.00 56.53 131 SER A N 1
ATOM 1012 C CA . SER A 1 131 ? 9.813 -1.313 19.922 1.00 56.53 131 SER A CA 1
ATOM 1013 C C . SER A 1 131 ? 10.372 -1.318 18.497 1.00 56.53 131 SER A C 1
ATOM 1015 O O . SER A 1 131 ? 10.386 -2.340 17.802 1.00 56.53 131 SER A O 1
ATOM 101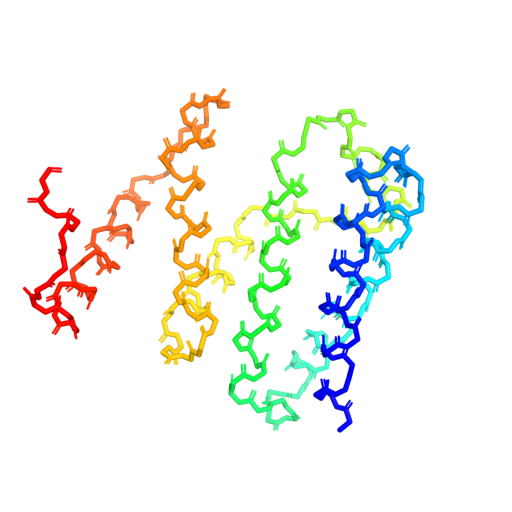7 N N . ALA A 1 132 ? 10.792 -0.145 18.025 1.00 53.97 132 ALA A N 1
ATOM 1018 C CA . ALA A 1 132 ? 11.519 -0.044 16.772 1.00 53.97 132 ALA A CA 1
ATOM 1019 C C . ALA A 1 132 ? 12.867 -0.777 16.936 1.00 53.97 132 ALA A C 1
ATOM 1021 O O . ALA A 1 132 ? 13.550 -0.553 17.936 1.00 53.97 132 ALA A O 1
ATOM 1022 N N . PRO A 1 133 ? 13.268 -1.662 16.005 1.00 52.78 133 PRO A N 1
ATOM 1023 C CA . PRO A 1 133 ? 14.622 -2.209 16.023 1.00 52.78 133 PRO A CA 1
ATOM 1024 C C . PRO A 1 133 ? 15.631 -1.058 15.872 1.00 52.78 133 PRO A C 1
ATOM 1026 O O . PRO A 1 133 ? 15.368 -0.126 15.118 1.00 52.78 133 PRO A O 1
ATOM 1029 N N . GLU A 1 134 ? 16.788 -1.114 16.544 1.00 49.81 134 GLU A N 1
ATOM 1030 C CA . GLU A 1 134 ? 17.818 -0.046 16.554 1.00 49.81 134 GLU A CA 1
ATOM 1031 C C . GLU A 1 134 ? 18.232 0.446 15.152 1.00 49.81 134 GLU A C 1
ATOM 1033 O O . GLU A 1 134 ? 18.669 1.580 14.977 1.00 49.81 134 GLU A O 1
ATOM 1038 N N . HIS A 1 135 ? 18.041 -0.380 14.122 1.00 47.09 135 HIS A N 1
ATOM 1039 C CA . HIS A 1 135 ? 18.375 -0.068 12.731 1.00 47.09 135 HIS A CA 1
ATOM 1040 C C . HIS A 1 135 ? 17.374 0.914 12.080 1.00 47.09 135 HIS A C 1
ATOM 1042 O O . HIS A 1 135 ? 17.679 1.526 11.060 1.00 47.09 135 HIS A O 1
ATOM 1048 N N . ALA A 1 136 ? 16.198 1.118 12.686 1.00 49.47 136 ALA A N 1
ATOM 1049 C CA . ALA A 1 136 ? 15.166 2.056 12.243 1.00 49.47 136 ALA A CA 1
ATOM 1050 C C . ALA A 1 136 ? 15.587 3.527 12.367 1.00 49.47 136 ALA A C 1
ATOM 1052 O O . ALA A 1 136 ? 15.263 4.339 11.500 1.00 49.47 136 ALA A O 1
ATOM 1053 N N . GLY A 1 137 ? 16.344 3.862 13.419 1.00 49.53 137 GLY A N 1
ATOM 1054 C CA . GLY A 1 137 ? 16.912 5.199 13.587 1.00 49.53 137 GLY A CA 1
ATOM 1055 C C . GLY A 1 137 ? 17.914 5.518 12.480 1.00 49.53 137 GLY A C 1
ATOM 1056 O O . GLY A 1 137 ? 17.920 6.624 11.951 1.00 49.53 137 GLY A O 1
ATOM 1057 N N . MET A 1 138 ? 18.701 4.528 12.053 1.00 48.22 138 MET A N 1
ATOM 1058 C CA . MET A 1 138 ? 19.711 4.709 11.012 1.00 48.22 138 MET A CA 1
ATOM 1059 C C . MET A 1 138 ? 19.090 4.968 9.636 1.00 48.22 138 MET A C 1
ATOM 1061 O O . MET A 1 138 ? 19.552 5.863 8.942 1.00 48.22 138 MET A O 1
ATOM 1065 N N . VAL A 1 139 ? 18.013 4.261 9.269 1.00 53.22 139 VAL A N 1
ATOM 1066 C CA . VAL A 1 139 ? 17.319 4.465 7.980 1.00 53.22 139 VAL A CA 1
ATOM 1067 C C . VAL A 1 139 ? 16.592 5.811 7.949 1.00 53.22 139 VAL A C 1
ATOM 1069 O O . VAL A 1 139 ? 16.729 6.548 6.981 1.00 53.22 139 VAL A O 1
ATOM 1072 N N . GLY A 1 140 ? 15.898 6.195 9.028 1.00 52.72 140 GLY A N 1
ATOM 1073 C CA . GLY A 1 140 ? 15.278 7.523 9.120 1.00 52.72 140 GLY A CA 1
ATOM 1074 C C . GLY A 1 140 ? 16.303 8.662 9.050 1.00 52.72 140 GLY A C 1
ATOM 1075 O O . GLY A 1 140 ? 16.066 9.664 8.380 1.00 52.72 140 GLY A O 1
ATOM 1076 N N . THR A 1 141 ? 17.472 8.484 9.676 1.00 52.62 141 THR A N 1
ATOM 1077 C CA . THR A 1 141 ? 18.562 9.475 9.657 1.00 52.62 141 THR A CA 1
ATOM 1078 C C . THR A 1 141 ? 19.292 9.503 8.309 1.00 52.62 141 THR A C 1
ATOM 1080 O O . THR A 1 141 ? 19.640 10.580 7.834 1.00 52.62 141 THR A O 1
ATOM 1083 N N . LEU A 1 142 ? 19.468 8.354 7.645 1.00 53.41 142 LEU A N 1
ATOM 1084 C CA . LEU A 1 142 ? 20.007 8.263 6.283 1.00 53.41 142 LEU A CA 1
ATOM 1085 C C . LEU A 1 142 ? 19.077 8.944 5.277 1.00 53.41 142 LEU A C 1
ATOM 1087 O O . LEU A 1 142 ? 19.538 9.811 4.539 1.00 53.41 142 LEU A O 1
ATOM 1091 N N . CYS A 1 143 ? 17.774 8.655 5.315 1.00 52.69 143 CYS A N 1
ATOM 1092 C CA . CYS A 1 143 ? 16.794 9.287 4.433 1.00 52.69 143 CYS A CA 1
ATOM 1093 C C . CYS A 1 143 ? 16.636 10.790 4.715 1.00 52.69 143 CYS A C 1
ATOM 1095 O O . CYS A 1 143 ? 16.461 11.569 3.781 1.00 52.69 143 CYS A O 1
ATOM 1097 N N . ALA A 1 144 ? 16.750 11.224 5.976 1.00 53.78 144 ALA A N 1
ATOM 1098 C CA . ALA A 1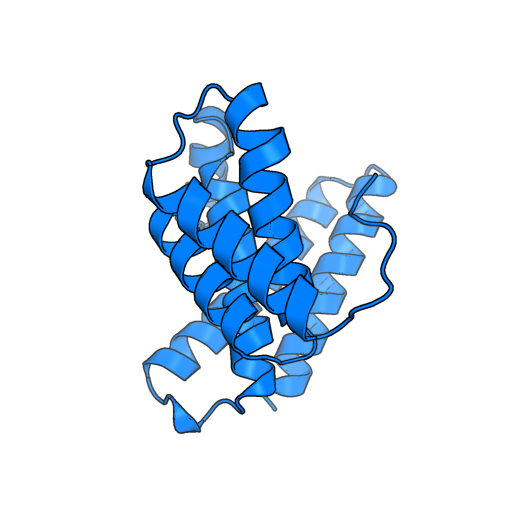 144 ? 16.827 12.645 6.317 1.00 53.78 144 ALA A CA 1
ATOM 1099 C C . ALA A 1 144 ? 18.123 13.294 5.793 1.00 53.78 144 ALA A C 1
ATOM 1101 O O . ALA A 1 144 ? 18.085 14.430 5.332 1.00 53.78 144 ALA A O 1
ATOM 1102 N N . SER A 1 145 ? 19.255 12.578 5.800 1.00 49.62 145 SER A N 1
ATOM 1103 C CA . SER A 1 145 ? 20.537 13.068 5.265 1.00 49.62 145 SER A CA 1
ATOM 1104 C C . SER A 1 145 ? 20.586 13.117 3.729 1.00 49.62 145 SER A C 1
ATOM 1106 O O . SER A 1 145 ? 21.164 14.041 3.153 1.00 49.62 145 SER A O 1
ATOM 1108 N N . GLU A 1 146 ? 19.924 12.181 3.043 1.00 53.16 146 GLU A N 1
ATOM 1109 C CA . GLU A 1 146 ? 19.746 12.211 1.586 1.00 53.16 146 GLU A CA 1
ATOM 1110 C C . GLU A 1 146 ? 18.754 13.299 1.163 1.00 53.16 146 GLU A C 1
ATOM 1112 O O . GLU A 1 146 ? 18.971 13.987 0.167 1.00 53.16 146 GLU A O 1
ATOM 1117 N N . ALA A 1 147 ? 17.693 13.525 1.943 1.00 51.84 147 ALA A N 1
ATOM 1118 C CA . ALA A 1 147 ? 16.792 14.653 1.726 1.00 51.84 147 ALA A CA 1
ATOM 1119 C C . ALA A 1 147 ? 17.516 16.001 1.918 1.00 51.84 147 ALA A C 1
ATOM 1121 O O . ALA A 1 147 ? 17.334 16.908 1.104 1.00 51.84 147 ALA A O 1
ATOM 1122 N N . ALA A 1 148 ? 18.398 16.102 2.921 1.00 49.00 148 ALA A N 1
ATOM 1123 C CA . ALA A 1 148 ? 19.212 17.291 3.198 1.00 49.00 148 ALA A CA 1
ATOM 1124 C C . ALA A 1 148 ? 20.195 17.639 2.070 1.00 49.00 148 ALA A C 1
ATOM 1126 O O . ALA A 1 148 ? 20.473 18.808 1.819 1.00 49.00 148 ALA A O 1
ATOM 1127 N N . THR A 1 149 ? 20.729 16.630 1.379 1.00 50.53 149 THR A N 1
ATOM 1128 C CA . THR A 1 149 ? 21.680 16.833 0.274 1.00 50.53 149 THR A CA 1
ATOM 1129 C C . THR A 1 149 ? 20.990 17.153 -1.052 1.00 50.53 149 THR A C 1
ATOM 1131 O O . THR A 1 149 ? 21.601 17.787 -1.911 1.00 50.53 149 THR A O 1
ATOM 1134 N N . LYS A 1 150 ? 19.719 16.766 -1.227 1.00 51.03 150 LYS A N 1
ATOM 1135 C CA . LYS A 1 150 ? 18.960 16.989 -2.469 1.00 51.03 150 LYS A CA 1
ATOM 1136 C C . LYS A 1 150 ? 18.154 18.292 -2.489 1.00 51.03 150 LYS A C 1
ATOM 1138 O O . LYS A 1 150 ? 17.877 18.790 -3.577 1.00 51.03 150 LYS A O 1
ATOM 1143 N N . VAL A 1 151 ? 17.789 18.851 -1.330 1.00 51.53 151 VAL A N 1
ATOM 1144 C CA . VAL A 1 151 ? 17.061 20.129 -1.232 1.00 51.53 151 VAL A CA 1
ATOM 1145 C C . VAL A 1 151 ? 17.607 20.955 -0.055 1.00 51.53 151 VAL A C 1
ATOM 1147 O O . VAL A 1 151 ? 17.118 20.810 1.064 1.00 51.53 151 VAL A O 1
ATOM 1150 N N . PRO A 1 152 ? 18.607 21.829 -0.280 1.00 46.16 152 PRO A N 1
ATOM 1151 C CA . PRO A 1 152 ? 19.266 22.571 0.800 1.00 46.16 152 PRO A CA 1
ATOM 1152 C C . PRO A 1 152 ? 18.384 23.632 1.493 1.00 46.16 152 PRO A C 1
ATOM 1154 O O . PRO A 1 152 ? 18.764 24.108 2.556 1.00 46.16 152 PRO A O 1
ATOM 1157 N N . ASP A 1 153 ? 17.201 23.959 0.951 1.00 43.75 153 ASP A N 1
ATOM 1158 C CA . ASP A 1 153 ? 16.321 25.038 1.440 1.00 43.75 153 ASP A CA 1
ATOM 1159 C C . ASP A 1 153 ? 14.877 24.568 1.720 1.00 43.75 153 ASP A C 1
ATOM 1161 O O . ASP A 1 153 ? 13.908 25.123 1.201 1.00 43.75 153 ASP A O 1
ATOM 1165 N N . SER A 1 154 ? 14.677 23.505 2.504 1.00 47.91 154 SER A N 1
ATOM 1166 C CA . SER A 1 154 ? 13.326 23.102 2.937 1.00 47.91 154 SER A CA 1
ATOM 1167 C C . SER A 1 154 ? 13.176 23.122 4.455 1.00 47.91 154 SER A C 1
ATOM 1169 O O . SER A 1 154 ? 13.973 22.534 5.179 1.00 47.91 154 SER A O 1
ATOM 1171 N N . CYS A 1 155 ? 12.116 23.798 4.918 1.00 44.97 155 CYS A N 1
ATOM 1172 C CA . CYS A 1 155 ? 11.785 24.165 6.305 1.00 44.97 155 CYS A CA 1
ATOM 1173 C C . CYS A 1 155 ? 11.529 22.998 7.285 1.00 44.97 155 CYS A C 1
ATOM 1175 O O . CYS A 1 155 ? 10.861 23.188 8.295 1.00 44.97 155 CYS A O 1
ATOM 1177 N N . LEU A 1 156 ? 12.035 21.796 7.014 1.00 45.34 156 LEU A N 1
ATOM 1178 C CA . LEU A 1 156 ? 11.935 20.631 7.901 1.00 45.34 156 LEU A CA 1
ATOM 1179 C C . LEU A 1 156 ? 12.930 20.672 9.082 1.00 45.34 156 LEU A C 1
ATOM 1181 O O . LEU A 1 156 ? 12.990 19.719 9.852 1.00 45.34 156 LEU A O 1
ATOM 1185 N N . TYR A 1 157 ? 13.680 21.772 9.235 1.00 37.19 157 TYR A N 1
ATOM 1186 C CA . TYR A 1 157 ? 14.645 22.016 10.315 1.00 37.19 157 TYR A CA 1
ATOM 1187 C C . TYR A 1 157 ? 14.230 23.176 11.236 1.00 37.19 157 TYR A C 1
ATOM 1189 O O . TYR A 1 157 ? 15.025 24.083 11.488 1.00 37.19 157 TYR A O 1
ATOM 1197 N N . LEU A 1 158 ? 12.991 23.161 11.730 1.00 33.62 158 LEU A N 1
ATOM 1198 C CA . LEU A 1 158 ? 12.576 23.966 12.884 1.00 33.62 158 LEU A CA 1
ATOM 1199 C C . LEU A 1 158 ? 11.896 23.081 13.926 1.00 33.62 158 LEU A C 1
ATOM 1201 O O . LEU A 1 158 ? 10.961 22.344 13.541 1.00 33.62 158 LEU A O 1
#

Radius of gyration: 16.46 Å; Cα contacts (8 Å, |Δi|>4): 150; chains: 1; bounding box: 42×40×42 Å

Organism: Hemiselmis andersenii (NCBI:txid464988)

InterPro domains:
  IPR019412 IML2-like/Tetratricopeptide repeat protein 39-like [PF10300] (2-132)
  IPR019412 IML2-like/Tetratricopeptide repeat protein 39-like [PTHR31859] (2-134)

pLDDT: mean 76.15, std 14.99, range [33.62, 91.38]

Secondary structure (DSSP, 8-state):
-HHHHHHHHHHHHHHHHHHHHTT-HHHHHHHHHHHHHHHHHHHHHHHH-GGGS-HHHHHHHHHHHHHHHHHHHHS-HHHHHHHHHHT----HHHHHHHHHHHHHT-STTHHHHHHHHHHIIIIIHHHHT----THHHHHHHHHHHHHHHH-TT-S---

Mean predicted aligned error: 10.04 Å

Sequence (158 aa):
RIDYTLVSADAHLMGAMMQMILGSYVKGAWNIRAAWSLYSGVFATREESPDAVPAHLRCIVDFGVGMFNLVVSLLPSTFLTIAQVVGFSGDRQVALRLLTRSSESGEFWAPFSNLLLLYFYTQLCPNLGISAPEHAGMVGTLCASEAATKVPDSCLYL